Protein AF-A0A497JCU6-F1 (afdb_monomer_lite)

Foldseek 3Di:
DDPVVVVVVVVVVVVVVVVVVVVVVVVVVVVLLVQLQVLQQVVFVVVLVVVVVQVVVQVVCVVPDPDRDEAEAEDDHALDGSNFKKKKWQDAAFDQDDDPPPRDRKRWFRQWIKMAGPVRPHIDIDGHPGTWIWIFMDTSPDPAGATFTQDVPGGYGYGYD

Sequence (161 aa):
MNTITFLMLVLLGISLVSLSFFVFENLKESQAKVSARESLNEITSYVASVVVDAYEQANKNFFTSETQPVVNISINLPRKVGGKRYYVKLEGDNMTVVGNFATTNISSGIEKIFAETADGVVQSYSFLPYNLTGGGEIDSFGTAHYVQIFRFNDTLVVIIT

Secondary structure (DSSP, 8-state):
--HHHHHHHHHHHHHHHHHHHHHHHHHHHHHHHHHHHHHHHHHHHHHHHHHHHHHHHHHHHGGG-SSPPEEEE-----S-BTTB-EEEEEEE-------SS----PEEEEEEEEEEETTSSSEEEEEEEEEEEEEEEEETT-S--EEEEEBTTB--EEEE-

Structure (mmCIF, N/CA/C/O backbone):
data_AF-A0A497JCU6-F1
#
_entry.id   AF-A0A497JCU6-F1
#
loop_
_atom_site.group_PDB
_atom_site.id
_atom_site.type_symbol
_atom_site.label_atom_id
_atom_site.label_alt_id
_atom_site.label_comp_id
_atom_site.label_asym_id
_atom_site.label_entity_id
_atom_site.label_seq_id
_atom_site.pdbx_PDB_ins_code
_atom_site.Cartn_x
_atom_site.Cartn_y
_atom_site.Cartn_z
_atom_site.occupancy
_atom_site.B_iso_or_equiv
_atom_site.auth_seq_id
_atom_site.auth_comp_id
_atom_site.auth_asym_id
_atom_site.auth_atom_id
_atom_site.pdbx_PDB_model_num
ATOM 1 N N . MET A 1 1 ? 33.107 14.099 -51.647 1.00 61.47 1 MET A N 1
ATOM 2 C CA . MET A 1 1 ? 32.990 13.843 -50.194 1.00 61.47 1 MET A CA 1
ATOM 3 C C . MET A 1 1 ? 34.118 12.904 -49.804 1.00 61.47 1 MET A C 1
ATOM 5 O O . MET A 1 1 ? 34.272 11.894 -50.477 1.00 61.47 1 MET A O 1
ATOM 9 N N . ASN A 1 2 ? 34.953 13.259 -48.825 1.00 85.50 2 ASN A N 1
ATOM 10 C CA . ASN A 1 2 ? 36.077 12.403 -48.431 1.00 85.50 2 ASN A CA 1
ATOM 11 C C . ASN A 1 2 ? 35.557 11.202 -47.617 1.00 85.50 2 ASN A C 1
ATOM 13 O O . ASN A 1 2 ? 34.558 11.330 -46.906 1.00 85.50 2 ASN A O 1
ATOM 17 N N . THR A 1 3 ? 36.218 10.050 -47.714 1.00 83.81 3 THR A N 1
ATOM 18 C CA . THR A 1 3 ? 35.833 8.801 -47.029 1.00 83.81 3 THR A CA 1
ATOM 19 C C . THR A 1 3 ? 35.714 8.991 -45.517 1.00 83.81 3 THR A C 1
ATOM 21 O O . THR A 1 3 ? 34.789 8.470 -44.902 1.00 83.81 3 THR A O 1
ATOM 24 N N . ILE A 1 4 ? 36.580 9.823 -44.935 1.00 85.31 4 ILE A N 1
ATOM 25 C CA . ILE A 1 4 ? 36.548 10.205 -43.516 1.00 85.31 4 ILE A CA 1
ATOM 26 C C . ILE A 1 4 ? 35.257 10.962 -43.170 1.00 85.31 4 ILE A C 1
ATOM 28 O O . ILE A 1 4 ? 34.619 10.674 -42.161 1.00 85.31 4 ILE A O 1
ATOM 32 N N . THR A 1 5 ? 34.838 11.907 -44.017 1.00 86.88 5 THR A N 1
ATOM 33 C CA . THR A 1 5 ? 33.608 12.688 -43.814 1.00 86.88 5 THR A CA 1
ATOM 34 C C . THR A 1 5 ? 32.367 11.804 -43.919 1.00 86.88 5 THR A C 1
ATOM 36 O O . THR A 1 5 ? 31.444 11.943 -43.124 1.00 86.88 5 THR A O 1
ATOM 39 N N . PHE A 1 6 ? 32.361 10.861 -44.864 1.00 89.12 6 PHE A N 1
ATOM 40 C CA . PHE A 1 6 ? 31.291 9.872 -44.984 1.00 89.12 6 PHE A CA 1
ATOM 41 C C . PHE A 1 6 ? 31.215 8.962 -43.749 1.00 89.12 6 PHE A C 1
ATOM 43 O O . PHE A 1 6 ? 30.141 8.793 -43.180 1.00 89.12 6 PHE A O 1
ATOM 50 N N . LEU A 1 7 ? 32.355 8.439 -43.285 1.00 90.88 7 LEU A N 1
ATOM 51 C CA . LEU A 1 7 ? 32.427 7.579 -42.101 1.00 90.88 7 LEU A CA 1
ATOM 52 C C . LEU A 1 7 ? 31.952 8.304 -40.829 1.00 90.88 7 LEU A C 1
ATOM 54 O O . LEU A 1 7 ? 31.194 7.737 -40.047 1.00 90.88 7 LEU A O 1
ATOM 58 N N . MET A 1 8 ? 32.348 9.568 -40.652 1.00 90.81 8 MET A N 1
ATOM 59 C CA . MET A 1 8 ? 31.892 10.424 -39.549 1.00 90.81 8 MET A CA 1
ATOM 60 C C . MET A 1 8 ? 30.369 10.597 -39.548 1.00 90.81 8 MET A C 1
ATOM 62 O O . MET A 1 8 ? 29.744 10.490 -38.495 1.00 90.81 8 MET A O 1
ATOM 66 N N . LEU A 1 9 ? 29.758 10.823 -40.716 1.00 90.56 9 LEU A N 1
ATOM 67 C CA . LEU A 1 9 ? 28.303 10.963 -40.835 1.00 90.56 9 LEU A CA 1
ATOM 68 C C . LEU A 1 9 ? 27.568 9.661 -40.496 1.00 90.56 9 LEU A C 1
ATOM 70 O O . LEU A 1 9 ? 26.546 9.696 -39.814 1.00 90.56 9 LEU A O 1
ATOM 74 N N . VAL A 1 10 ? 28.102 8.512 -40.920 1.00 91.62 10 VAL A N 1
ATOM 75 C CA . VAL A 1 10 ? 27.531 7.198 -40.587 1.00 91.62 10 VAL A CA 1
ATOM 76 C C . VAL A 1 10 ? 27.617 6.926 -39.083 1.00 91.62 10 VAL A C 1
ATOM 78 O O . VAL A 1 10 ? 26.619 6.541 -38.476 1.00 91.62 10 VAL A O 1
ATOM 81 N N . LEU A 1 11 ? 28.771 7.177 -38.457 1.00 91.81 11 LEU A N 1
ATOM 82 C CA . LEU A 1 11 ? 28.953 7.012 -37.009 1.00 91.81 11 LEU A CA 1
ATOM 83 C C . LEU A 1 11 ? 28.046 7.944 -36.203 1.00 91.81 11 LEU A C 1
ATOM 85 O O . LEU A 1 11 ? 27.4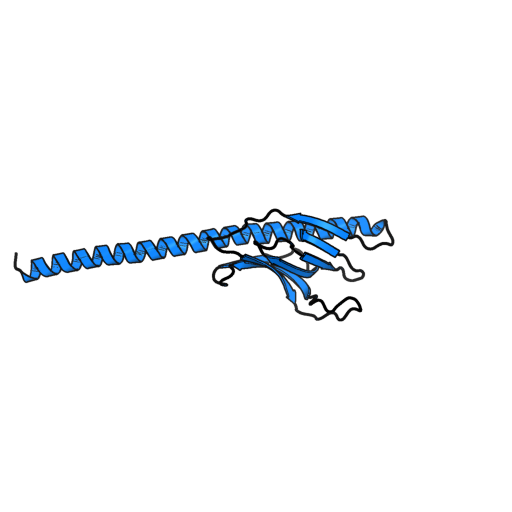50 7.518 -35.214 1.00 91.81 11 LEU A O 1
ATOM 89 N N . LEU A 1 12 ? 27.894 9.194 -36.646 1.00 92.56 12 LEU A N 1
ATOM 90 C CA . LEU A 1 12 ? 26.965 10.140 -36.036 1.00 92.56 12 LEU A CA 1
ATOM 91 C C . LEU A 1 12 ? 25.518 9.637 -36.137 1.00 92.56 12 LEU A C 1
ATOM 93 O O . LEU A 1 12 ? 24.795 9.671 -35.145 1.00 92.56 12 LEU A O 1
ATOM 97 N N . GLY A 1 13 ? 25.115 9.112 -37.299 1.00 88.31 13 GLY A N 1
ATOM 98 C CA . GLY A 1 13 ? 23.793 8.515 -37.495 1.00 88.31 13 GLY A CA 1
ATOM 99 C C . GLY A 1 13 ? 23.530 7.337 -36.552 1.00 88.31 13 GLY A C 1
ATOM 100 O O . GLY A 1 13 ? 22.503 7.309 -35.877 1.00 88.31 13 GLY A O 1
ATOM 101 N N . ILE A 1 14 ? 24.480 6.404 -36.435 1.00 91.31 14 ILE A N 1
ATOM 102 C CA . ILE A 1 14 ? 24.382 5.256 -35.514 1.00 91.31 14 ILE A CA 1
ATOM 103 C C . ILE A 1 14 ? 24.301 5.727 -34.055 1.00 91.31 14 ILE A C 1
ATOM 105 O O . ILE A 1 14 ? 23.500 5.202 -33.278 1.00 91.31 14 ILE A O 1
ATOM 109 N N . SER A 1 15 ? 25.097 6.733 -33.684 1.00 90.81 15 SER A N 1
ATOM 110 C CA . SER A 1 15 ? 25.097 7.311 -32.337 1.00 90.81 15 SER A CA 1
ATOM 111 C C . SER A 1 15 ? 23.747 7.949 -31.989 1.00 90.81 15 SER A C 1
ATOM 113 O O . SER A 1 15 ? 23.181 7.654 -30.938 1.00 90.81 15 SER A O 1
ATOM 115 N N . LEU A 1 16 ? 23.173 8.745 -32.898 1.00 90.12 16 LEU A N 1
ATOM 116 C CA . LEU A 1 16 ? 21.866 9.384 -32.702 1.00 90.12 16 LEU A CA 1
ATOM 117 C C . LEU A 1 16 ? 20.733 8.362 -32.559 1.00 90.12 16 LEU A C 1
ATOM 119 O O . LEU A 1 16 ? 19.879 8.505 -31.681 1.00 90.12 16 LEU A O 1
ATOM 123 N N . VAL A 1 17 ? 20.736 7.309 -33.380 1.00 90.00 17 VAL A N 1
ATOM 124 C CA . VAL A 1 17 ? 19.752 6.221 -33.284 1.00 90.00 17 VAL A CA 1
ATOM 125 C C . VAL A 1 17 ? 19.892 5.482 -31.950 1.00 90.00 17 VAL A C 1
ATOM 127 O O . VAL A 1 17 ? 18.899 5.280 -31.254 1.00 90.00 17 VAL A O 1
ATOM 130 N N . SER A 1 18 ? 21.119 5.144 -31.545 1.00 89.12 18 SER A N 1
ATOM 131 C CA . SER A 1 18 ? 21.383 4.450 -30.275 1.00 89.12 18 SER A CA 1
ATOM 132 C C . SER A 1 18 ? 20.959 5.287 -29.064 1.00 89.12 18 SER A C 1
ATOM 134 O O . SER A 1 18 ? 20.310 4.774 -28.153 1.00 89.12 18 SER A O 1
ATOM 136 N N . LEU A 1 19 ? 21.259 6.591 -29.077 1.00 90.94 19 LEU A N 1
ATOM 137 C CA . LEU A 1 19 ? 20.839 7.525 -28.033 1.00 90.94 19 LEU A CA 1
ATOM 138 C C . LEU A 1 19 ? 19.311 7.627 -27.953 1.00 90.94 19 LEU A C 1
ATOM 140 O O . LEU A 1 19 ? 18.756 7.660 -26.859 1.00 90.94 19 LEU A O 1
ATOM 144 N N . SER A 1 20 ? 18.628 7.626 -29.099 1.00 87.00 20 SER A N 1
ATOM 145 C CA . SER A 1 20 ? 17.163 7.685 -29.158 1.00 87.00 20 SER A CA 1
ATOM 146 C C . SER A 1 20 ? 16.519 6.462 -28.501 1.00 87.00 20 SER A C 1
ATOM 148 O O . SER A 1 20 ? 15.604 6.619 -27.695 1.00 87.00 20 SER A O 1
ATOM 150 N N . PHE A 1 21 ? 17.028 5.254 -28.776 1.00 88.94 21 PHE A N 1
ATOM 151 C CA . PHE A 1 21 ? 16.561 4.034 -28.106 1.00 88.94 21 PHE A CA 1
ATOM 152 C C . PHE A 1 21 ? 16.825 4.068 -26.600 1.00 88.94 21 PHE A C 1
ATOM 154 O O . PHE A 1 21 ? 15.936 3.745 -25.815 1.00 88.94 21 PHE A O 1
ATOM 161 N N . PHE A 1 22 ? 18.014 4.513 -26.189 1.00 89.56 22 PHE A N 1
ATOM 162 C CA . PHE A 1 22 ? 18.356 4.628 -24.773 1.00 89.56 22 PHE A CA 1
ATOM 163 C C . PHE A 1 22 ? 17.434 5.604 -24.028 1.00 89.56 22 PHE A C 1
ATOM 165 O O . PHE A 1 22 ? 16.927 5.289 -22.952 1.00 89.56 22 PHE A O 1
ATOM 172 N N . VAL A 1 23 ? 17.180 6.787 -24.594 1.00 89.81 23 VAL A N 1
ATOM 173 C CA . VAL A 1 23 ? 16.267 7.774 -23.997 1.00 89.81 23 VAL A CA 1
ATOM 174 C C . VAL A 1 23 ? 14.841 7.227 -23.939 1.00 89.81 23 VAL A C 1
ATOM 176 O O . VAL A 1 23 ? 14.172 7.380 -22.919 1.00 89.81 23 VAL A O 1
ATOM 179 N N . PHE A 1 24 ? 14.383 6.556 -24.996 1.00 89.38 24 PHE A N 1
ATOM 180 C CA . PHE A 1 24 ? 13.039 5.986 -25.050 1.00 89.38 24 PHE A CA 1
ATOM 181 C C . PHE A 1 24 ? 12.800 4.926 -23.966 1.00 89.38 24 PHE A C 1
ATOM 183 O O . PHE A 1 24 ? 11.785 4.990 -23.271 1.00 89.38 24 PHE A O 1
ATOM 190 N N . GLU A 1 25 ? 13.737 3.995 -23.769 1.00 87.44 25 GLU A N 1
ATOM 191 C CA . GLU A 1 25 ? 13.618 2.976 -22.715 1.00 87.44 25 GLU A CA 1
ATOM 192 C C . GLU A 1 25 ? 13.571 3.608 -21.315 1.00 87.44 25 GLU A C 1
ATOM 194 O O . GLU A 1 25 ? 12.707 3.262 -20.508 1.00 87.44 25 GLU A O 1
ATOM 199 N N . ASN A 1 26 ? 14.410 4.616 -21.050 1.00 85.19 26 ASN A N 1
ATOM 200 C CA . ASN A 1 26 ? 14.382 5.337 -19.773 1.00 85.19 26 ASN A CA 1
ATOM 201 C C . ASN A 1 26 ? 13.052 6.073 -19.537 1.00 85.19 26 ASN A C 1
ATOM 203 O O . ASN A 1 26 ? 12.525 6.074 -18.422 1.00 85.19 26 ASN A O 1
ATOM 207 N N . LEU A 1 27 ? 12.482 6.694 -20.576 1.00 86.56 27 LEU A N 1
ATOM 208 C CA . LEU A 1 27 ? 11.186 7.371 -20.476 1.00 86.56 27 LEU A CA 1
ATOM 209 C C . LEU A 1 27 ? 10.054 6.384 -20.191 1.00 86.56 27 LEU A C 1
ATOM 211 O O . LEU A 1 27 ? 9.195 6.660 -19.354 1.00 86.56 27 LEU A O 1
ATOM 215 N N . LYS A 1 28 ? 10.071 5.225 -20.851 1.00 86.31 28 LYS A N 1
ATOM 216 C CA . LYS A 1 28 ? 9.093 4.157 -20.637 1.00 86.31 28 LYS A CA 1
ATOM 217 C C . LYS A 1 28 ? 9.157 3.616 -19.210 1.00 86.31 28 LYS A C 1
ATOM 219 O O . LYS A 1 28 ? 8.118 3.466 -18.567 1.00 86.31 28 LYS A O 1
ATOM 224 N N . GLU A 1 29 ? 10.359 3.363 -18.694 1.00 84.31 29 GLU A N 1
ATOM 225 C CA . GLU A 1 29 ? 10.540 2.921 -17.310 1.00 84.31 29 GLU A CA 1
ATOM 226 C C . GLU A 1 29 ? 10.065 3.989 -16.311 1.00 84.31 29 GLU A C 1
ATOM 228 O O . GLU A 1 29 ? 9.370 3.673 -15.344 1.00 84.31 29 GLU A O 1
ATOM 233 N N . SER A 1 30 ? 10.379 5.262 -16.569 1.00 86.38 30 SER A N 1
ATOM 234 C CA . SER A 1 30 ? 9.934 6.389 -15.744 1.00 86.38 30 SER A CA 1
ATOM 235 C C . SER A 1 30 ? 8.406 6.511 -15.710 1.00 86.38 30 SER A C 1
ATOM 237 O O . SER A 1 30 ? 7.819 6.576 -14.631 1.00 86.38 30 SER A O 1
ATOM 239 N N . GLN A 1 31 ? 7.734 6.447 -16.864 1.00 87.06 31 GLN A N 1
ATOM 240 C CA . GLN A 1 31 ? 6.269 6.481 -16.926 1.00 87.06 31 GLN A CA 1
ATOM 241 C C . GLN A 1 31 ? 5.629 5.307 -16.180 1.00 87.06 31 GLN A C 1
ATOM 243 O O . GLN A 1 31 ? 4.664 5.504 -15.442 1.00 87.06 31 GLN A O 1
ATOM 248 N N . ALA A 1 32 ? 6.184 4.098 -16.315 1.00 86.81 32 ALA A N 1
ATOM 249 C CA . ALA A 1 32 ? 5.698 2.933 -15.583 1.00 86.81 32 ALA A CA 1
ATOM 250 C C . ALA A 1 32 ? 5.818 3.121 -14.060 1.00 86.81 32 ALA A C 1
ATOM 252 O O . ALA A 1 32 ? 4.898 2.762 -13.324 1.00 86.81 32 ALA A O 1
ATOM 253 N N . LYS A 1 33 ? 6.914 3.728 -13.583 1.00 89.06 33 LYS A N 1
ATOM 254 C CA . LYS A 1 33 ? 7.099 4.066 -12.161 1.00 89.06 33 LYS A CA 1
ATOM 255 C C . LYS A 1 33 ? 6.107 5.127 -11.686 1.00 89.06 33 LYS A C 1
ATOM 257 O O . LYS A 1 33 ? 5.548 4.969 -10.606 1.00 89.06 33 LYS A O 1
ATOM 262 N N . VAL A 1 34 ? 5.863 6.172 -12.478 1.00 90.56 34 VAL A N 1
ATOM 263 C CA . VAL A 1 34 ? 4.898 7.234 -12.140 1.00 90.56 34 VAL A CA 1
ATOM 264 C C . VAL A 1 34 ? 3.480 6.675 -12.045 1.00 90.56 34 VAL A C 1
ATOM 266 O O . VAL A 1 34 ? 2.822 6.875 -11.030 1.00 90.56 34 VAL A O 1
ATOM 269 N N . SER A 1 35 ? 3.042 5.902 -13.040 1.00 91.38 35 SER A N 1
ATOM 270 C CA . SER A 1 35 ? 1.720 5.267 -13.018 1.00 91.38 35 SER A CA 1
ATOM 271 C C . SER A 1 35 ? 1.576 4.303 -11.836 1.00 91.38 35 SER A C 1
ATOM 273 O O . SER A 1 35 ? 0.566 4.323 -11.140 1.00 91.38 35 SER A O 1
ATOM 275 N N . ALA A 1 36 ? 2.613 3.513 -11.537 1.00 92.44 36 ALA A N 1
ATOM 276 C CA . ALA A 1 36 ? 2.621 2.654 -10.358 1.00 92.44 36 ALA A CA 1
ATOM 277 C C . ALA A 1 36 ? 2.507 3.457 -9.050 1.00 92.44 36 ALA A C 1
ATOM 279 O O . ALA A 1 36 ? 1.777 3.064 -8.142 1.00 92.44 36 ALA A O 1
ATOM 280 N N . ARG A 1 37 ? 3.206 4.593 -8.950 1.00 93.69 37 ARG A N 1
ATOM 281 C CA . ARG A 1 37 ? 3.158 5.485 -7.784 1.00 93.69 37 ARG A CA 1
ATOM 282 C C . ARG A 1 37 ? 1.767 6.078 -7.589 1.00 93.69 37 ARG A C 1
ATOM 284 O O . ARG A 1 37 ? 1.303 6.139 -6.456 1.00 93.69 37 ARG A O 1
ATOM 291 N N . GLU A 1 38 ? 1.120 6.489 -8.674 1.00 93.88 38 GLU A N 1
ATOM 292 C CA . GLU A 1 38 ? -0.242 7.022 -8.670 1.00 93.88 38 GLU A CA 1
ATOM 293 C C . GLU A 1 38 ? -1.254 5.960 -8.234 1.00 93.88 38 GLU A C 1
ATOM 295 O O . GLU A 1 38 ? -2.010 6.197 -7.297 1.00 93.88 38 GLU A O 1
ATOM 300 N N . SER A 1 39 ? -1.177 4.744 -8.783 1.00 93.25 39 SER A N 1
ATOM 301 C CA . SER A 1 39 ? -2.012 3.632 -8.314 1.00 93.25 39 SER A CA 1
ATOM 302 C C . SER A 1 39 ? -1.785 3.325 -6.831 1.00 93.25 39 SER A C 1
ATOM 304 O O . SER A 1 39 ? -2.747 3.101 -6.101 1.00 93.25 39 SER A O 1
ATOM 306 N N . LEU A 1 40 ? -0.535 3.345 -6.345 1.00 93.06 40 LEU A N 1
ATOM 307 C CA . LEU A 1 40 ? -0.280 3.187 -4.911 1.00 93.06 40 LEU A CA 1
ATOM 308 C C . LEU A 1 40 ? -0.836 4.358 -4.081 1.00 93.06 40 LEU A C 1
ATOM 310 O O . LEU A 1 40 ? -1.268 4.111 -2.963 1.00 93.06 40 LEU A O 1
ATOM 314 N N . ASN A 1 41 ? -0.844 5.602 -4.578 1.00 95.31 41 ASN A N 1
ATOM 315 C CA . ASN A 1 41 ? -1.477 6.745 -3.894 1.00 95.31 41 ASN A CA 1
ATOM 316 C C . ASN A 1 41 ? -2.995 6.563 -3.766 1.00 95.31 41 ASN A C 1
ATOM 318 O O . ASN A 1 41 ? -3.571 6.866 -2.719 1.00 95.31 41 ASN A O 1
ATOM 322 N N . GLU A 1 42 ? -3.646 6.076 -4.823 1.00 93.25 42 GLU A N 1
ATOM 323 C CA . GLU A 1 42 ? -5.078 5.769 -4.804 1.00 93.25 42 GLU A CA 1
ATOM 324 C C . GLU A 1 42 ? -5.374 4.653 -3.800 1.00 93.25 42 GLU A C 1
ATOM 326 O O . GLU A 1 42 ? -6.282 4.783 -2.981 1.00 93.25 42 GLU A O 1
ATOM 331 N N . ILE A 1 43 ? -4.558 3.592 -3.798 1.00 91.38 43 ILE A N 1
ATOM 332 C CA . ILE A 1 43 ? -4.692 2.473 -2.860 1.00 91.38 43 ILE A CA 1
ATOM 333 C C . ILE A 1 43 ? -4.502 2.936 -1.414 1.00 91.38 43 ILE A C 1
ATOM 335 O O . ILE A 1 43 ? -5.345 2.629 -0.574 1.00 91.38 43 ILE A O 1
ATOM 339 N N . THR A 1 44 ? -3.430 3.670 -1.099 1.00 91.88 44 THR A N 1
ATOM 340 C CA . THR A 1 44 ? -3.186 4.139 0.276 1.00 91.88 44 THR A CA 1
ATOM 341 C C . THR A 1 44 ? -4.292 5.070 0.750 1.00 91.88 44 THR A C 1
ATOM 343 O O . THR A 1 44 ? -4.723 4.956 1.894 1.00 91.88 44 THR A O 1
ATOM 346 N N . SER A 1 45 ? -4.797 5.947 -0.120 1.00 92.81 45 SER A N 1
ATOM 347 C CA . SER A 1 45 ? -5.911 6.844 0.208 1.00 92.81 45 SER A CA 1
ATOM 348 C C . SER A 1 45 ? -7.222 6.091 0.422 1.00 92.81 45 SER A C 1
ATOM 350 O O . SER A 1 45 ? -7.939 6.373 1.380 1.00 92.81 45 SER A O 1
ATOM 352 N N . TYR A 1 46 ? -7.521 5.103 -0.424 1.00 90.25 46 TYR A N 1
ATOM 353 C CA . TYR A 1 46 ? -8.709 4.270 -0.271 1.00 90.25 46 TYR A CA 1
ATOM 354 C C . TYR A 1 46 ? -8.664 3.466 1.030 1.00 90.25 46 TYR A C 1
ATOM 356 O O . TYR A 1 46 ? -9.611 3.507 1.812 1.00 90.25 46 TYR A O 1
ATOM 364 N N . VAL A 1 47 ? -7.541 2.796 1.309 1.00 87.25 47 VAL A N 1
ATOM 365 C CA . VAL A 1 47 ? -7.360 2.040 2.555 1.00 87.25 47 VAL A CA 1
ATOM 366 C C . VAL A 1 47 ? -7.440 2.966 3.770 1.00 87.25 47 VAL A C 1
ATOM 368 O O . VAL A 1 47 ? -8.104 2.610 4.737 1.00 87.25 47 VAL A O 1
ATOM 371 N N . ALA A 1 48 ? -6.845 4.163 3.718 1.00 88.31 48 ALA A N 1
ATOM 372 C CA . ALA A 1 48 ? -6.947 5.152 4.793 1.00 88.31 48 ALA A CA 1
ATOM 373 C C . ALA A 1 48 ? -8.402 5.552 5.070 1.00 88.31 48 ALA A C 1
ATOM 375 O O . ALA A 1 48 ? -8.831 5.515 6.220 1.00 88.31 48 ALA A O 1
ATOM 376 N N . SER A 1 49 ? -9.176 5.865 4.024 1.00 89.19 49 SER A N 1
ATOM 377 C CA . SER A 1 49 ? -10.602 6.190 4.156 1.00 89.19 49 SER A CA 1
ATOM 378 C C . SER A 1 49 ? -11.373 5.045 4.801 1.00 89.19 49 SER A C 1
ATOM 380 O O . SER A 1 49 ? -12.094 5.256 5.769 1.00 89.19 49 SER A O 1
ATOM 382 N N . VAL A 1 50 ? -11.176 3.819 4.312 1.00 85.94 50 VAL A N 1
ATOM 383 C CA . VAL A 1 50 ? -11.863 2.634 4.833 1.00 85.94 50 VAL A CA 1
ATOM 384 C C . VAL A 1 50 ? -11.517 2.387 6.302 1.00 85.94 50 VAL A C 1
ATOM 386 O O . VAL A 1 50 ? -12.404 2.097 7.098 1.00 85.94 50 VAL A O 1
ATOM 389 N N . VAL A 1 51 ? -10.241 2.512 6.669 1.00 82.25 51 VAL A N 1
ATOM 390 C CA . VAL A 1 51 ? -9.749 2.364 8.046 1.00 82.25 51 VAL A CA 1
ATOM 391 C C . VAL A 1 51 ? -10.383 3.398 8.982 1.00 82.25 51 VAL A C 1
ATOM 393 O O . VAL A 1 51 ? -10.820 3.045 10.078 1.00 82.25 51 VAL A O 1
ATOM 396 N N . VAL A 1 52 ? -10.478 4.656 8.547 1.00 85.19 52 VAL A N 1
ATOM 397 C CA . VAL A 1 52 ? -11.129 5.733 9.310 1.00 85.19 52 VAL A CA 1
ATOM 398 C C . VAL A 1 52 ? -12.625 5.464 9.457 1.00 85.19 52 VAL A C 1
ATOM 400 O O . VAL A 1 52 ? -13.142 5.479 10.573 1.00 85.19 52 VAL A O 1
ATOM 403 N N . ASP A 1 53 ? -13.310 5.126 8.365 1.00 85.31 53 ASP A N 1
ATOM 404 C CA . ASP A 1 53 ? -14.743 4.827 8.376 1.00 85.31 53 ASP A CA 1
ATOM 405 C C . ASP A 1 53 ? -15.065 3.633 9.290 1.00 85.31 53 ASP A C 1
ATOM 407 O O . ASP A 1 53 ? -16.054 3.659 10.028 1.00 85.31 53 ASP A O 1
ATOM 411 N N . ALA A 1 54 ? -14.218 2.597 9.275 1.00 79.56 54 ALA A N 1
ATOM 412 C CA . ALA A 1 54 ? -14.307 1.437 10.164 1.00 79.56 54 ALA A CA 1
ATOM 413 C C . ALA A 1 54 ? -14.291 1.852 11.632 1.00 79.56 54 ALA A C 1
ATOM 415 O O . ALA A 1 54 ? -15.130 1.438 12.437 1.00 79.56 54 ALA A O 1
ATOM 416 N N . TYR A 1 55 ? -13.302 2.678 11.964 1.00 78.06 55 TYR A N 1
ATOM 417 C CA . TYR A 1 55 ? -13.043 3.138 13.310 1.00 78.06 55 TYR A CA 1
ATOM 418 C C . TYR A 1 55 ? -14.177 4.035 13.818 1.00 78.06 55 TYR A C 1
ATOM 420 O O . TYR A 1 55 ? -14.648 3.879 14.947 1.00 78.06 55 TYR A O 1
ATOM 428 N N . GLU A 1 56 ? -14.687 4.936 12.978 1.00 80.31 56 GLU A N 1
ATOM 429 C CA . GLU A 1 56 ? -15.817 5.793 13.333 1.00 80.31 56 GLU A CA 1
ATOM 430 C C . GLU A 1 56 ? -17.115 5.008 13.530 1.00 80.31 56 GLU A C 1
ATOM 432 O O . GLU A 1 56 ? -17.863 5.281 14.474 1.00 80.31 56 GLU A O 1
ATOM 437 N N . GLN A 1 57 ? -17.387 4.015 12.679 1.00 77.50 57 GLN A N 1
ATOM 438 C CA . GLN A 1 57 ? -18.540 3.127 12.843 1.00 77.50 57 GLN A CA 1
ATOM 439 C C . GLN A 1 57 ? -18.454 2.329 14.148 1.00 77.50 57 GLN A C 1
ATOM 441 O O . GLN A 1 57 ? -19.433 2.258 14.895 1.00 77.50 57 GLN A O 1
ATOM 446 N N . ALA A 1 58 ? -17.278 1.789 14.467 1.00 73.62 58 ALA A N 1
ATOM 447 C CA . ALA A 1 58 ? -17.047 1.091 15.726 1.00 73.62 58 ALA A CA 1
ATOM 448 C C . ALA A 1 58 ? -17.289 1.991 16.947 1.00 73.62 58 ALA A C 1
ATOM 450 O O . ALA A 1 58 ? -17.971 1.593 17.894 1.00 73.62 58 ALA A O 1
ATOM 451 N N . ASN A 1 59 ? -16.787 3.228 16.909 1.00 72.69 59 ASN A N 1
ATOM 452 C CA . ASN A 1 59 ? -16.957 4.188 17.999 1.00 72.69 59 ASN A CA 1
ATOM 453 C C . ASN A 1 59 ? -18.414 4.605 18.217 1.00 72.69 59 ASN A C 1
ATOM 455 O O . ASN A 1 59 ? -18.814 4.822 19.360 1.00 72.69 59 ASN A O 1
ATOM 459 N N . LYS A 1 60 ? -19.220 4.695 17.154 1.00 71.88 60 LYS A N 1
ATOM 460 C CA . LYS A 1 60 ? -20.660 4.979 17.272 1.00 71.88 60 LYS A CA 1
ATOM 461 C C . LYS A 1 60 ? -21.409 3.841 17.975 1.00 71.88 60 LYS A C 1
ATOM 463 O O . LYS A 1 60 ? -22.277 4.111 18.800 1.00 71.88 60 LYS A O 1
ATOM 468 N N . ASN A 1 61 ? -21.037 2.587 17.709 1.00 61.41 61 ASN A N 1
ATOM 469 C CA . ASN A 1 61 ? -21.704 1.408 18.274 1.00 61.41 61 ASN A CA 1
ATOM 470 C C . ASN A 1 61 ? -21.303 1.106 19.732 1.00 61.41 61 ASN A C 1
ATOM 472 O O . ASN A 1 61 ? -22.083 0.499 20.467 1.00 61.41 61 ASN A O 1
ATOM 476 N N . PHE A 1 62 ? -20.136 1.579 20.187 1.00 58.12 62 PHE A N 1
ATOM 477 C CA . PHE A 1 62 ? -19.643 1.380 21.559 1.00 58.12 62 PHE A CA 1
ATOM 478 C C . PHE A 1 62 ? -20.578 1.950 22.641 1.00 58.12 62 PHE A C 1
ATOM 480 O O . PHE A 1 62 ? -20.667 1.405 23.735 1.00 58.12 62 PHE A O 1
ATOM 487 N N . PHE A 1 63 ? -21.344 3.004 22.344 1.00 53.06 63 PHE A N 1
ATOM 488 C CA . PHE A 1 63 ? -22.275 3.601 23.313 1.00 53.06 63 PHE A CA 1
ATOM 489 C C . PHE A 1 63 ? -23.506 2.731 23.630 1.00 53.06 63 PHE A C 1
ATOM 491 O O . PHE A 1 63 ? -24.344 3.139 24.431 1.00 53.06 63 PHE A O 1
ATOM 498 N N . THR A 1 64 ? -23.638 1.553 23.009 1.00 55.00 64 THR A N 1
ATOM 499 C CA . THR A 1 64 ? -24.840 0.707 23.109 1.00 55.00 64 THR A CA 1
ATOM 500 C C . THR A 1 64 ? -24.595 -0.710 23.638 1.00 55.00 64 THR A C 1
ATOM 502 O O . THR A 1 64 ? -25.562 -1.438 23.848 1.00 55.00 64 THR A O 1
ATOM 505 N N . SER A 1 65 ? -23.342 -1.123 23.874 1.00 52.81 65 SER A N 1
ATOM 506 C CA . SER A 1 65 ? -22.997 -2.514 24.211 1.00 52.81 65 SER A CA 1
ATOM 507 C C . SER A 1 65 ? -21.750 -2.607 25.099 1.00 52.81 65 SER A C 1
ATOM 509 O O . SER A 1 65 ? -20.743 -1.974 24.806 1.00 52.81 65 SER A O 1
ATOM 511 N N . GLU A 1 66 ? -21.791 -3.466 26.126 1.00 56.81 66 GLU A N 1
ATOM 512 C CA . GLU A 1 66 ? -20.639 -3.831 26.979 1.00 56.81 66 GLU A CA 1
ATOM 513 C C . GLU A 1 66 ? -19.629 -4.760 26.275 1.00 56.81 66 GLU A C 1
ATOM 515 O O . GLU A 1 66 ? -18.544 -5.018 26.791 1.00 56.81 66 GLU A O 1
ATOM 520 N N . THR A 1 67 ? -19.973 -5.283 25.094 1.00 55.97 67 THR A N 1
ATOM 521 C CA . THR A 1 67 ? -19.063 -6.087 24.270 1.00 55.97 67 THR A CA 1
ATOM 522 C C . THR A 1 67 ? -18.303 -5.216 23.276 1.00 55.97 67 THR A C 1
ATOM 524 O O . THR A 1 67 ? -18.888 -4.349 22.621 1.00 55.97 67 THR A O 1
ATOM 527 N N . GLN A 1 68 ? -16.996 -5.465 23.168 1.00 57.66 68 GLN A N 1
ATOM 528 C CA . GLN A 1 68 ? -16.101 -4.799 22.227 1.00 57.66 68 GLN A CA 1
ATOM 529 C C . GLN A 1 68 ? -16.622 -4.952 20.785 1.00 57.66 68 GLN A C 1
ATOM 531 O O . GLN A 1 68 ? -16.850 -6.082 20.340 1.00 57.66 68 GLN A O 1
ATOM 536 N N . PRO A 1 69 ? -16.827 -3.851 20.038 1.00 59.09 69 PRO A N 1
ATOM 537 C CA . PRO A 1 69 ? -17.268 -3.943 18.656 1.00 59.09 69 PRO A CA 1
ATOM 538 C C . PRO A 1 69 ? -16.160 -4.575 17.805 1.00 59.09 69 PRO A C 1
ATOM 540 O O . PRO A 1 69 ? -15.005 -4.172 17.886 1.00 59.09 69 PRO A O 1
ATOM 543 N N . VAL A 1 70 ? -16.514 -5.556 16.975 1.00 60.19 70 VAL A N 1
ATOM 544 C CA . VAL A 1 70 ? -15.641 -6.105 15.926 1.00 60.19 70 VAL A CA 1
ATOM 545 C C . VAL A 1 70 ? -16.210 -5.656 14.587 1.00 60.19 70 VAL A C 1
ATOM 547 O O . VAL A 1 70 ? -17.388 -5.888 14.313 1.00 60.19 70 VAL A O 1
ATOM 550 N N . VAL A 1 71 ? -15.396 -4.996 13.763 1.00 63.53 71 VAL A N 1
ATOM 551 C CA . VAL A 1 71 ? -15.823 -4.482 12.454 1.00 63.53 71 VAL A CA 1
ATOM 552 C C . VAL A 1 71 ? -15.083 -5.234 11.357 1.00 63.53 71 VAL A C 1
ATOM 554 O O . VAL A 1 71 ? -13.884 -5.065 11.162 1.00 63.53 71 VAL A O 1
ATOM 557 N N . ASN A 1 72 ? -15.808 -6.064 10.615 1.00 62.41 72 ASN A N 1
ATOM 558 C CA . ASN A 1 72 ? -15.254 -6.769 9.463 1.00 62.41 72 ASN A CA 1
ATOM 559 C C . ASN A 1 72 ? -15.510 -5.947 8.203 1.00 62.41 72 ASN A C 1
ATOM 561 O O . ASN A 1 72 ? -16.649 -5.571 7.926 1.00 62.41 72 ASN A O 1
ATOM 565 N N . ILE A 1 73 ? -14.460 -5.685 7.436 1.00 66.19 73 ILE A N 1
ATOM 566 C CA . ILE A 1 73 ? -14.525 -4.944 6.183 1.00 66.19 73 ILE A CA 1
ATOM 567 C C . ILE A 1 73 ? -13.898 -5.790 5.097 1.00 66.19 73 ILE A C 1
ATOM 569 O O . ILE A 1 73 ? -12.877 -6.423 5.312 1.00 66.19 73 ILE A O 1
ATOM 573 N N . SER A 1 74 ? -14.485 -5.780 3.910 1.00 67.81 74 SER A N 1
ATOM 574 C CA . SER A 1 74 ? -13.823 -6.329 2.737 1.00 67.81 74 SER A CA 1
ATOM 575 C C . SER A 1 74 ? -13.433 -5.194 1.813 1.00 67.81 74 SER A C 1
ATOM 577 O O . SER A 1 74 ? -14.255 -4.328 1.506 1.00 67.81 74 SER A O 1
ATOM 579 N N . ILE A 1 75 ? -12.170 -5.184 1.396 1.00 72.88 75 ILE A N 1
ATOM 580 C CA . ILE A 1 75 ? -11.665 -4.235 0.407 1.00 72.88 75 ILE A CA 1
ATOM 581 C C . ILE A 1 75 ? -11.238 -5.005 -0.827 1.00 72.88 75 ILE A C 1
ATOM 583 O O . ILE A 1 75 ? -10.534 -6.010 -0.746 1.00 72.88 75 ILE A O 1
ATOM 587 N N . ASN A 1 76 ? -11.646 -4.515 -1.991 1.00 76.94 76 ASN A N 1
ATOM 588 C CA . ASN A 1 76 ? -11.176 -5.075 -3.242 1.00 76.94 76 ASN A CA 1
ATOM 589 C C . ASN A 1 76 ? -9.994 -4.249 -3.734 1.00 76.94 76 ASN A C 1
ATOM 591 O O . ASN A 1 76 ? -10.140 -3.076 -4.075 1.00 76.94 76 ASN A O 1
ATOM 595 N N . LEU A 1 77 ? -8.823 -4.869 -3.750 1.00 84.12 77 LEU A N 1
ATOM 596 C CA . LEU A 1 77 ? -7.585 -4.243 -4.175 1.00 84.12 77 LEU A CA 1
ATOM 597 C C . LEU A 1 77 ? -7.079 -4.898 -5.467 1.00 84.12 77 LEU A C 1
ATOM 599 O O . LEU A 1 77 ? -7.260 -6.105 -5.665 1.00 84.12 77 LEU A O 1
ATOM 603 N N . PRO A 1 78 ? -6.430 -4.140 -6.368 1.00 86.12 78 PRO A N 1
ATOM 604 C CA . PRO A 1 78 ? -5.790 -4.743 -7.526 1.00 86.12 78 PRO A CA 1
ATOM 605 C C . PRO A 1 78 ? -4.712 -5.728 -7.067 1.00 86.12 78 PRO A C 1
ATOM 607 O O . PRO A 1 78 ? -3.987 -5.491 -6.112 1.00 86.12 78 PRO A O 1
ATOM 610 N N . ARG A 1 79 ? -4.536 -6.839 -7.784 1.00 87.06 79 ARG A N 1
ATOM 611 C CA . ARG A 1 79 ? -3.489 -7.807 -7.413 1.00 87.06 79 ARG A CA 1
ATOM 612 C C . ARG A 1 79 ? -2.083 -7.257 -7.628 1.00 87.06 79 ARG A C 1
ATOM 614 O O . ARG A 1 79 ? -1.155 -7.657 -6.933 1.00 87.06 79 ARG A O 1
ATOM 621 N N . LYS A 1 80 ? -1.898 -6.378 -8.617 1.00 89.50 80 LYS A N 1
ATOM 622 C CA . LYS A 1 80 ? -0.588 -5.865 -9.031 1.00 89.50 80 LYS A CA 1
ATOM 623 C C . LYS A 1 80 ? -0.618 -4.367 -9.287 1.00 89.50 80 LYS A C 1
ATOM 625 O O . LYS A 1 80 ? -1.590 -3.860 -9.835 1.00 89.50 80 LYS A O 1
ATOM 630 N N . VAL A 1 81 ? 0.509 -3.718 -9.023 1.00 88.31 81 VAL A N 1
ATOM 631 C CA . VAL A 1 81 ? 0.796 -2.328 -9.386 1.00 88.31 81 VAL A CA 1
ATOM 632 C C . VAL A 1 81 ? 2.141 -2.283 -10.104 1.00 88.31 81 VAL A C 1
ATOM 634 O O . VAL A 1 81 ? 3.099 -2.931 -9.683 1.00 88.31 81 VAL A O 1
ATOM 637 N N . GLY A 1 82 ? 2.202 -1.621 -11.264 1.00 85.81 82 GLY A N 1
ATOM 638 C CA . GLY A 1 82 ? 3.401 -1.643 -12.116 1.00 85.81 82 GLY A CA 1
ATOM 639 C C . GLY A 1 82 ? 3.840 -3.059 -12.528 1.00 85.81 82 GLY A C 1
ATOM 640 O O . GLY A 1 82 ? 5.028 -3.320 -12.696 1.00 85.81 82 GLY A O 1
ATOM 641 N N . GLY A 1 83 ? 2.896 -4.007 -12.613 1.00 87.25 83 GLY A N 1
ATOM 642 C CA . GLY A 1 83 ? 3.169 -5.421 -12.904 1.00 87.25 83 GLY A CA 1
ATOM 643 C C . GLY A 1 83 ? 3.700 -6.245 -11.720 1.00 87.25 83 GLY A C 1
ATOM 644 O O . GLY A 1 83 ? 3.929 -7.449 -11.877 1.00 87.25 83 GLY A O 1
ATOM 645 N N . LYS A 1 84 ? 3.844 -5.638 -10.538 1.00 90.06 84 LYS A N 1
ATOM 646 C CA . LYS A 1 84 ? 4.426 -6.251 -9.338 1.00 90.06 84 LYS A CA 1
ATOM 647 C C . LYS A 1 84 ? 3.382 -6.427 -8.240 1.00 90.06 84 LYS A C 1
ATOM 649 O O . LYS A 1 84 ? 2.413 -5.678 -8.163 1.00 90.06 84 LYS A O 1
ATOM 654 N N . ARG A 1 85 ? 3.591 -7.437 -7.396 1.00 91.56 85 ARG A N 1
ATOM 655 C CA . ARG A 1 85 ? 2.928 -7.557 -6.090 1.00 91.56 85 ARG A CA 1
ATOM 656 C C . ARG A 1 85 ? 3.302 -6.350 -5.227 1.00 91.56 85 ARG A C 1
ATOM 658 O O . ARG A 1 85 ? 4.380 -5.785 -5.421 1.00 91.56 85 ARG A O 1
ATOM 665 N N . TYR A 1 86 ? 2.439 -5.971 -4.300 1.00 90.25 86 TYR A N 1
ATOM 666 C CA . TYR A 1 86 ? 2.696 -4.881 -3.369 1.00 90.25 86 TYR A CA 1
ATOM 667 C C . TYR A 1 86 ? 2.130 -5.205 -1.986 1.00 90.25 86 TYR A C 1
ATOM 669 O O . TYR A 1 86 ? 1.331 -6.129 -1.826 1.00 90.25 86 TYR A O 1
ATOM 677 N N . TYR A 1 87 ? 2.568 -4.429 -1.006 1.00 89.19 87 TYR A N 1
ATOM 678 C CA . TYR A 1 87 ? 2.187 -4.532 0.393 1.00 89.19 87 TYR A CA 1
ATOM 679 C C . TYR A 1 87 ? 1.582 -3.211 0.838 1.00 89.19 87 TYR A C 1
ATOM 681 O O . TYR A 1 87 ? 2.055 -2.160 0.413 1.00 89.19 87 TYR A O 1
ATOM 689 N N . VAL A 1 88 ? 0.561 -3.253 1.688 1.00 87.50 88 VAL A N 1
ATOM 690 C CA . VAL A 1 88 ? 0.032 -2.075 2.383 1.00 87.50 88 VAL A CA 1
ATOM 691 C C . VAL A 1 88 ? 0.183 -2.307 3.876 1.00 87.50 88 VAL A C 1
ATOM 693 O O . VAL A 1 88 ? -0.294 -3.309 4.390 1.00 87.50 88 VAL A O 1
ATOM 696 N N . LYS A 1 89 ? 0.849 -1.394 4.569 1.00 85.56 89 LYS A N 1
ATOM 697 C CA . LYS A 1 89 ? 1.165 -1.462 5.992 1.00 85.56 89 LYS A CA 1
ATOM 698 C C . LYS A 1 89 ? 0.535 -0.281 6.711 1.00 85.56 89 LYS A C 1
ATOM 700 O O . LYS A 1 89 ? 0.517 0.838 6.197 1.00 85.56 89 LYS A O 1
ATOM 705 N N . LEU A 1 90 ? 0.037 -0.525 7.913 1.00 81.00 90 LEU A N 1
ATOM 706 C CA . LEU A 1 90 ? -0.380 0.536 8.819 1.00 81.00 90 LEU A CA 1
ATOM 707 C C . LEU A 1 90 ? 0.849 0.933 9.637 1.00 81.00 90 LEU A C 1
ATOM 709 O O . LEU A 1 90 ? 1.286 0.168 10.491 1.00 81.00 90 LEU A O 1
ATOM 713 N N . GLU A 1 91 ? 1.440 2.089 9.329 1.00 73.25 91 GLU A N 1
ATOM 714 C CA . GLU A 1 91 ? 2.679 2.554 9.958 1.00 73.25 91 GLU A CA 1
ATOM 715 C C . GLU A 1 91 ? 2.419 3.662 10.983 1.00 73.25 91 GLU A C 1
ATOM 717 O O . GLU A 1 91 ? 1.624 4.580 10.764 1.00 73.25 91 GLU A O 1
ATOM 722 N N . GLY A 1 92 ? 3.153 3.586 12.090 1.00 64.50 92 GLY A N 1
ATOM 723 C CA . GLY A 1 92 ? 3.091 4.502 13.220 1.00 64.50 92 GLY A CA 1
ATOM 724 C C . GLY A 1 92 ? 4.322 4.392 14.109 1.00 64.50 92 GLY A C 1
ATOM 725 O O . GLY A 1 92 ? 5.185 3.546 13.856 1.00 64.50 92 GLY A O 1
ATOM 726 N N . ASP A 1 93 ? 4.392 5.205 15.160 1.00 56.97 93 ASP A N 1
ATOM 727 C CA . ASP A 1 93 ? 5.465 5.082 16.145 1.00 56.97 93 ASP A CA 1
ATOM 728 C C . ASP A 1 93 ? 5.408 3.700 16.828 1.00 56.97 93 ASP A C 1
ATOM 730 O O . ASP A 1 93 ? 4.387 3.231 17.343 1.00 56.97 93 ASP A O 1
ATOM 734 N N . ASN A 1 94 ? 6.529 2.981 16.773 1.00 48.09 94 ASN A N 1
ATOM 735 C CA . ASN A 1 94 ? 6.627 1.630 17.314 1.00 48.09 94 ASN A CA 1
ATOM 736 C C . ASN A 1 94 ? 6.624 1.683 18.843 1.00 48.09 94 ASN A C 1
ATOM 738 O O . ASN A 1 94 ? 7.651 1.958 19.461 1.00 48.09 94 ASN A O 1
ATOM 742 N N . MET A 1 95 ? 5.496 1.342 19.460 1.00 41.81 95 MET A N 1
ATOM 743 C CA . MET A 1 95 ? 5.433 1.075 20.892 1.00 41.81 95 MET A CA 1
ATOM 744 C C . MET A 1 95 ? 4.887 -0.331 21.108 1.00 41.81 95 MET A C 1
ATOM 746 O O . MET A 1 95 ? 3.702 -0.586 20.928 1.00 41.81 95 MET A O 1
ATOM 750 N N . THR A 1 96 ? 5.765 -1.252 21.494 1.00 40.38 96 THR A N 1
ATOM 751 C CA . THR A 1 96 ? 5.421 -2.646 21.785 1.00 40.38 96 THR A CA 1
ATOM 752 C C . THR A 1 96 ? 4.452 -2.716 22.967 1.00 40.38 96 THR A C 1
ATOM 754 O O . THR A 1 96 ? 4.859 -2.574 24.120 1.00 40.38 96 THR A O 1
ATOM 757 N N . VAL A 1 97 ? 3.167 -2.959 22.705 1.00 41.31 97 VAL A N 1
ATOM 758 C CA . VAL A 1 97 ? 2.184 -3.226 23.765 1.00 41.31 97 VAL A CA 1
ATOM 759 C C . VAL A 1 97 ? 2.195 -4.723 24.083 1.00 41.31 97 VAL A C 1
ATOM 761 O O . VAL A 1 97 ? 1.707 -5.539 23.305 1.00 41.31 97 VAL A O 1
ATOM 764 N N . VAL A 1 98 ? 2.757 -5.099 25.235 1.00 38.72 98 VAL A N 1
ATOM 765 C CA . VAL A 1 98 ? 2.704 -6.478 25.751 1.00 38.72 98 VAL A CA 1
ATOM 766 C C . VAL A 1 98 ? 1.360 -6.681 26.457 1.00 38.72 98 VAL A C 1
ATOM 768 O O . VAL A 1 98 ? 1.210 -6.362 27.633 1.00 38.72 98 VAL A O 1
ATOM 771 N N . GLY A 1 99 ? 0.361 -7.170 25.720 1.00 36.34 99 GLY A N 1
ATOM 772 C CA . GLY A 1 99 ? -0.931 -7.607 26.258 1.00 36.34 99 GLY A CA 1
ATOM 773 C C . GLY A 1 99 ? -1.024 -9.133 26.343 1.00 36.34 99 GLY A C 1
ATOM 774 O O . GLY A 1 99 ? -0.361 -9.842 25.595 1.00 36.34 99 GLY A O 1
ATOM 775 N N . ASN A 1 100 ? -1.874 -9.656 27.233 1.00 35.50 100 ASN A N 1
ATOM 776 C CA . ASN A 1 100 ? -2.043 -11.095 27.515 1.00 35.50 100 ASN A CA 1
ATOM 777 C C . ASN A 1 100 ? -2.709 -11.909 26.374 1.00 35.50 100 ASN A C 1
ATOM 779 O O . ASN A 1 100 ? -3.118 -13.051 26.571 1.00 35.50 100 ASN A O 1
ATOM 783 N N . PHE A 1 101 ? -2.832 -11.317 25.187 1.00 40.09 101 PHE A N 1
ATOM 784 C CA . PHE A 1 101 ? -3.241 -11.963 23.947 1.00 40.09 101 PHE A CA 1
ATOM 785 C C . PHE A 1 101 ? -2.007 -11.976 23.049 1.00 40.09 101 PHE A C 1
ATOM 787 O O . PHE A 1 101 ? -1.445 -10.915 22.813 1.00 40.09 101 PHE A O 1
ATOM 794 N N . ALA A 1 102 ? -1.562 -13.177 22.661 1.00 37.06 102 ALA A N 1
ATOM 795 C CA . ALA A 1 102 ? -0.458 -13.504 21.748 1.00 37.06 102 ALA A CA 1
ATOM 796 C C . ALA A 1 102 ? 0.352 -12.310 21.210 1.00 37.06 102 ALA A C 1
ATOM 798 O O . ALA A 1 102 ? -0.188 -11.487 20.487 1.00 37.06 102 ALA A O 1
ATOM 799 N N . TH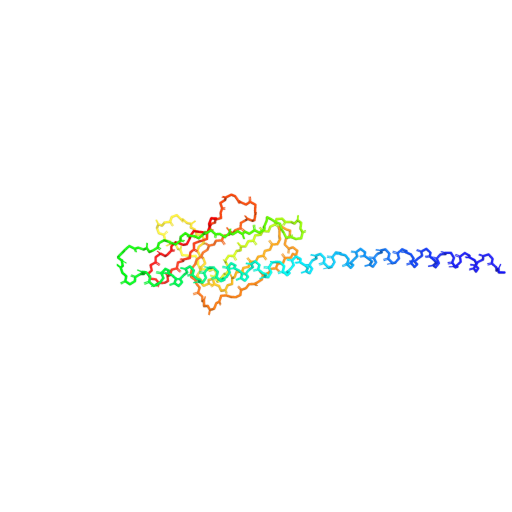R A 1 103 ? 1.656 -12.274 21.501 1.00 38.62 103 THR A N 1
ATOM 800 C CA . THR A 1 103 ? 2.638 -11.272 21.046 1.00 38.62 103 THR A CA 1
ATOM 801 C C . THR A 1 103 ? 2.433 -10.826 19.590 1.00 38.62 103 THR A C 1
ATOM 803 O O . THR A 1 103 ? 3.023 -11.384 18.665 1.00 38.62 103 THR A O 1
ATOM 806 N N . THR A 1 104 ? 1.598 -9.814 19.379 1.00 47.12 104 THR A N 1
ATOM 807 C CA . THR A 1 104 ? 1.436 -9.111 18.109 1.00 47.12 104 THR A CA 1
ATOM 808 C C . THR A 1 104 ? 2.188 -7.797 18.208 1.00 47.12 104 THR A C 1
ATOM 810 O O . THR A 1 104 ? 2.074 -7.093 19.210 1.00 47.12 104 THR A O 1
ATOM 813 N N . ASN A 1 105 ? 2.963 -7.458 17.177 1.00 47.50 105 ASN A N 1
ATOM 814 C CA . ASN A 1 105 ? 3.540 -6.124 17.044 1.00 47.50 105 ASN A CA 1
ATOM 815 C C . ASN A 1 105 ? 2.383 -5.136 16.838 1.00 47.50 105 ASN A C 1
ATOM 817 O O . ASN A 1 105 ? 1.867 -4.995 15.733 1.00 47.50 105 ASN A O 1
ATOM 821 N N . ILE A 1 106 ? 1.926 -4.526 17.927 1.00 51.97 106 ILE A N 1
ATOM 822 C CA . ILE A 1 106 ? 0.948 -3.442 17.914 1.00 51.97 106 ILE A CA 1
ATOM 823 C C . ILE A 1 106 ? 1.755 -2.149 17.837 1.00 51.97 106 ILE A C 1
ATOM 825 O O . ILE A 1 106 ? 2.599 -1.920 18.698 1.00 51.97 106 ILE A O 1
ATOM 829 N N . SER A 1 107 ? 1.518 -1.318 16.826 1.00 53.84 107 SER A N 1
ATOM 830 C CA . SER A 1 107 ? 2.040 0.047 16.782 1.00 53.84 107 SER A CA 1
ATOM 831 C C . SER A 1 107 ? 1.072 0.959 17.539 1.00 53.84 107 SER A C 1
ATOM 833 O O . SER A 1 107 ? -0.149 0.892 17.358 1.00 53.84 107 SER A O 1
ATOM 835 N N . SER A 1 108 ? 1.594 1.819 18.413 1.00 54.66 108 SER A N 1
ATOM 836 C CA . SER A 1 108 ? 0.788 2.878 19.017 1.00 54.66 108 SER A CA 1
ATOM 837 C C . SER A 1 108 ? 0.932 4.136 18.180 1.00 54.66 108 SER A C 1
ATOM 839 O O . SER A 1 108 ? 2.037 4.638 18.024 1.00 54.66 108 SER A O 1
ATOM 841 N N . GLY A 1 109 ? -0.169 4.670 17.667 1.00 62.38 109 GLY A N 1
ATOM 842 C CA . GLY A 1 109 ? -0.103 5.852 16.816 1.00 62.38 109 GLY A CA 1
ATOM 843 C C . GLY A 1 109 ? 0.274 5.516 15.380 1.00 62.38 109 GLY A C 1
ATOM 844 O O . GLY A 1 109 ? 1.229 6.067 14.852 1.00 62.38 109 GLY A O 1
ATOM 845 N N . ILE A 1 110 ? -0.494 4.627 14.742 1.00 75.38 110 ILE A N 1
ATOM 846 C CA . ILE A 1 110 ? -0.615 4.592 13.286 1.00 75.38 110 ILE A CA 1
ATOM 847 C C . ILE A 1 110 ? -1.003 5.997 12.833 1.00 75.38 110 ILE A C 1
ATOM 849 O O . ILE A 1 110 ? -2.081 6.495 13.161 1.00 75.38 110 ILE A O 1
ATOM 853 N N . GLU A 1 111 ? -0.110 6.610 12.075 1.00 81.62 111 GLU A N 1
ATOM 854 C CA . GLU A 1 111 ? -0.253 7.962 11.536 1.00 81.62 111 GLU A CA 1
ATOM 855 C C . GLU A 1 111 ? -0.521 7.936 10.039 1.00 81.62 111 GLU A C 1
ATOM 857 O O . GLU A 1 111 ? -1.022 8.903 9.463 1.00 81.62 111 GLU A O 1
ATOM 862 N N . LYS A 1 112 ? -0.175 6.826 9.383 1.00 87.00 112 LYS A N 1
ATOM 863 C CA . LYS A 1 112 ? -0.241 6.716 7.935 1.00 87.00 112 LYS A CA 1
ATOM 864 C C . LYS A 1 112 ? -0.481 5.286 7.474 1.00 87.00 112 LYS A C 1
ATOM 866 O O . LYS A 1 112 ? -0.065 4.309 8.093 1.00 87.00 112 LYS A O 1
ATOM 871 N N . ILE A 1 113 ? -1.101 5.191 6.310 1.00 88.06 113 ILE A N 1
ATOM 872 C CA . ILE A 1 113 ? -1.119 3.993 5.488 1.00 88.06 113 ILE A CA 1
ATOM 873 C C . ILE A 1 113 ? 0.052 4.085 4.522 1.00 88.06 113 ILE A C 1
ATOM 875 O O . ILE A 1 113 ? 0.132 4.998 3.700 1.00 88.06 113 ILE A O 1
ATOM 879 N N . PHE A 1 114 ? 0.969 3.140 4.631 1.00 90.25 114 PHE A N 1
ATOM 880 C CA . PHE A 1 114 ? 2.105 3.009 3.743 1.00 90.25 114 PHE A CA 1
ATOM 881 C C . PHE A 1 114 ? 1.845 1.881 2.747 1.00 90.25 114 PHE A C 1
ATOM 883 O O . PHE A 1 114 ? 1.254 0.870 3.104 1.00 90.25 114 PHE A O 1
ATOM 890 N N . ALA A 1 115 ? 2.280 2.018 1.503 1.00 90.12 115 ALA A N 1
ATOM 891 C CA . ALA A 1 115 ? 2.272 0.923 0.546 1.00 90.12 115 ALA A CA 1
ATOM 892 C C . ALA A 1 115 ? 3.581 0.861 -0.224 1.00 90.12 115 ALA A C 1
ATOM 894 O O . ALA A 1 115 ? 4.176 1.890 -0.513 1.00 90.12 115 ALA A O 1
ATOM 895 N N . GLU A 1 116 ? 4.016 -0.327 -0.613 1.00 92.88 116 GLU A N 1
ATOM 896 C CA . GLU A 1 116 ? 5.226 -0.496 -1.412 1.00 92.88 116 GLU A CA 1
ATOM 897 C C . GLU A 1 116 ? 5.121 -1.676 -2.364 1.00 92.88 116 GLU A C 1
ATOM 899 O O . GLU A 1 116 ? 4.536 -2.708 -2.038 1.00 92.88 116 GLU A O 1
ATOM 904 N N . THR A 1 117 ? 5.711 -1.550 -3.551 1.00 91.62 117 THR A N 1
ATOM 905 C CA . THR A 1 117 ? 5.918 -2.698 -4.431 1.00 91.62 117 THR A CA 1
ATOM 906 C C . THR A 1 117 ? 6.870 -3.693 -3.779 1.00 91.62 117 THR A C 1
ATOM 908 O O . THR A 1 117 ? 7.718 -3.330 -2.970 1.00 91.62 117 THR A O 1
ATOM 911 N N . ALA A 1 118 ? 6.763 -4.969 -4.146 1.00 89.06 118 ALA A N 1
ATOM 912 C CA . ALA A 1 118 ? 7.517 -6.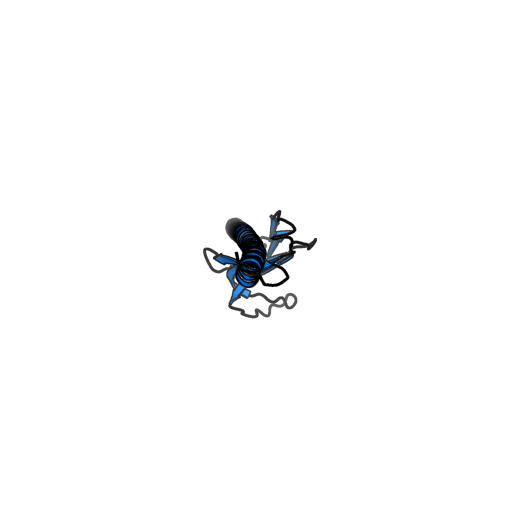037 -3.493 1.00 89.06 118 ALA A CA 1
ATOM 913 C C . ALA A 1 118 ? 9.046 -5.944 -3.642 1.00 89.06 118 ALA A C 1
ATOM 915 O O . ALA A 1 118 ? 9.775 -6.638 -2.943 1.00 89.06 118 ALA A O 1
ATOM 916 N N . ASP A 1 119 ? 9.529 -5.107 -4.554 1.00 89.31 119 ASP A N 1
ATOM 917 C CA . ASP A 1 119 ? 10.940 -4.778 -4.739 1.00 89.31 119 ASP A CA 1
ATOM 918 C C . ASP A 1 119 ? 11.366 -3.469 -4.046 1.00 89.31 119 ASP A C 1
ATOM 920 O O . ASP A 1 119 ? 12.517 -3.064 -4.181 1.00 89.31 119 ASP A O 1
ATOM 924 N N . GLY A 1 120 ? 10.451 -2.782 -3.356 1.00 88.88 120 GLY A N 1
ATOM 925 C CA . GLY A 1 120 ? 10.694 -1.525 -2.642 1.00 88.88 120 GLY A CA 1
ATOM 926 C C . GLY A 1 120 ? 10.933 -0.302 -3.534 1.00 88.88 120 GLY A C 1
ATOM 927 O O . GLY A 1 120 ? 11.217 0.779 -3.027 1.00 88.88 120 GLY A O 1
ATOM 928 N N . VAL A 1 121 ? 10.834 -0.436 -4.861 1.00 89.56 121 VAL A N 1
ATOM 929 C CA . VAL A 1 121 ? 11.192 0.641 -5.804 1.00 89.56 121 VAL A CA 1
ATOM 930 C C . VAL A 1 121 ? 10.131 1.738 -5.857 1.00 89.56 121 VAL A C 1
ATOM 932 O O . VAL A 1 121 ? 10.459 2.909 -6.050 1.00 89.56 121 VAL A O 1
ATOM 935 N N . VAL A 1 122 ? 8.858 1.371 -5.716 1.00 92.56 122 VAL A N 1
ATOM 936 C CA . VAL A 1 122 ? 7.742 2.316 -5.703 1.00 92.56 122 VAL A CA 1
ATOM 937 C C . VAL A 1 122 ? 7.051 2.194 -4.358 1.00 92.56 122 VAL A C 1
ATOM 939 O O . VAL A 1 122 ? 6.601 1.119 -3.978 1.00 92.56 122 VAL A O 1
ATOM 942 N N . GLN A 1 123 ? 6.965 3.304 -3.643 1.00 93.38 123 GLN A N 1
ATOM 943 C CA . GLN A 1 123 ? 6.399 3.372 -2.298 1.00 93.38 123 GLN A CA 1
ATOM 944 C C . GLN A 1 123 ? 5.344 4.456 -2.252 1.00 93.38 123 GLN A C 1
ATOM 946 O O . GLN A 1 123 ? 5.426 5.355 -3.067 1.00 93.38 123 GLN A O 1
ATOM 951 N N . SER A 1 124 ? 4.389 4.414 -1.331 1.00 94.00 124 SER A N 1
ATOM 952 C CA . SER A 1 124 ? 3.342 5.410 -1.177 1.00 94.00 124 SER A CA 1
ATOM 953 C C . SER A 1 124 ? 2.833 5.572 0.239 1.00 94.00 124 SER A C 1
ATOM 955 O O . SER A 1 124 ? 2.955 4.690 1.072 1.00 94.00 124 SER A O 1
ATOM 957 N N . TYR A 1 125 ? 2.333 6.779 0.462 1.00 92.44 125 TYR A N 1
ATOM 958 C CA . TYR A 1 125 ? 1.755 7.376 1.645 1.00 92.44 125 TYR A CA 1
ATOM 959 C C . TYR A 1 125 ? 0.267 7.693 1.636 1.00 92.44 125 TYR A C 1
ATOM 961 O O . TYR A 1 125 ? -0.189 8.222 0.628 1.00 92.44 125 TYR A O 1
ATOM 969 N N . SER A 1 126 ? -0.465 7.547 2.730 1.00 92.50 126 SER A N 1
ATOM 970 C CA . SER A 1 126 ? -1.577 8.455 3.024 1.00 92.50 126 SER A CA 1
ATOM 971 C C . SER A 1 126 ? -1.663 8.691 4.524 1.00 92.50 126 SER A C 1
ATOM 973 O O . SER A 1 126 ? -1.601 7.731 5.287 1.00 92.50 126 SER A O 1
ATOM 975 N N . PHE A 1 127 ? -1.747 9.951 4.951 1.00 88.69 127 PHE A N 1
ATOM 976 C CA . PHE A 1 127 ? -1.876 10.279 6.370 1.00 88.69 127 PHE A CA 1
ATOM 977 C C . PHE A 1 127 ? -3.303 10.038 6.844 1.00 88.69 127 PHE A C 1
ATOM 979 O O . PHE A 1 127 ? -4.269 10.355 6.148 1.00 88.69 127 PHE A O 1
ATOM 986 N N . LEU A 1 128 ? -3.422 9.507 8.053 1.00 85.06 128 LEU A N 1
ATOM 987 C CA . LEU A 1 128 ? -4.692 9.430 8.748 1.00 85.06 128 LEU A CA 1
ATOM 988 C C . LEU A 1 128 ? -5.040 10.810 9.335 1.00 85.06 128 LEU A C 1
ATOM 990 O O . LEU A 1 128 ? -4.144 11.566 9.712 1.00 85.06 128 LEU A O 1
ATOM 994 N N . PRO A 1 129 ? -6.334 11.157 9.441 1.00 84.81 129 PRO A N 1
ATOM 995 C CA . PRO A 1 129 ? -6.771 12.428 10.020 1.00 84.81 129 PRO A CA 1
ATOM 996 C C . PRO A 1 129 ? -6.466 12.546 11.524 1.00 84.81 129 PRO A C 1
ATOM 998 O O . PRO A 1 129 ? -6.464 13.650 12.066 1.00 84.81 129 PRO A O 1
ATOM 1001 N N . TYR A 1 130 ? -6.235 11.422 12.201 1.00 81.00 130 TYR A N 1
ATOM 1002 C CA . TYR A 1 130 ? -5.837 11.330 13.602 1.00 81.00 130 TYR A CA 1
ATOM 1003 C C . TYR A 1 130 ? -5.158 9.982 13.865 1.00 81.00 130 TYR A C 1
ATOM 1005 O O . TYR A 1 130 ? -5.374 9.012 13.136 1.00 81.00 130 TYR A O 1
ATOM 1013 N N . ASN A 1 131 ? -4.357 9.924 14.927 1.00 77.12 131 ASN A N 1
ATOM 1014 C CA . ASN A 1 131 ? -3.582 8.739 15.276 1.00 77.12 131 ASN A CA 1
ATOM 1015 C C . ASN A 1 131 ? -4.498 7.608 15.762 1.00 77.12 131 ASN A C 1
ATOM 1017 O O . ASN A 1 131 ? -5.336 7.804 16.646 1.00 77.12 131 ASN A O 1
ATOM 1021 N N . LEU A 1 132 ? -4.300 6.412 15.211 1.00 75.00 132 LEU A N 1
ATOM 1022 C CA . LEU A 1 132 ? -4.974 5.183 15.635 1.00 75.00 132 LEU A CA 1
ATOM 1023 C C . LEU A 1 132 ? -3.985 4.271 16.369 1.00 75.00 132 LEU A C 1
ATOM 1025 O O . LEU A 1 132 ? -2.786 4.344 16.140 1.00 75.00 132 LEU A O 1
ATOM 1029 N N . THR A 1 133 ? -4.446 3.375 17.233 1.00 71.75 133 THR A N 1
ATOM 1030 C CA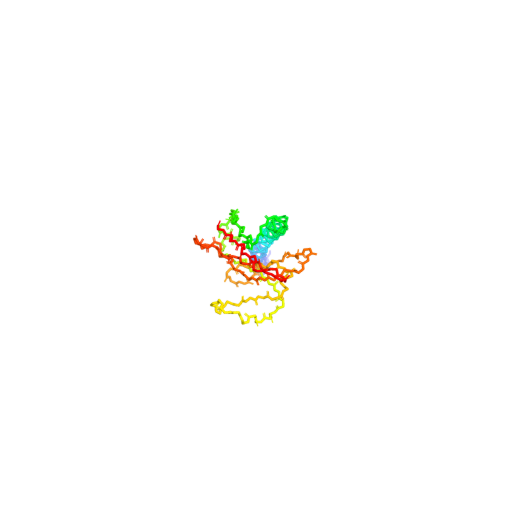 . THR A 1 133 ? -3.594 2.278 17.732 1.00 71.75 133 THR A CA 1
ATOM 1031 C C . THR A 1 133 ? -3.900 1.052 16.886 1.00 71.75 133 THR A C 1
ATOM 1033 O O . THR A 1 133 ? -5.046 0.858 16.503 1.00 71.75 133 THR A O 1
ATOM 1036 N N . GLY A 1 134 ? -2.925 0.222 16.528 1.00 68.25 134 GLY A N 1
ATOM 1037 C CA . GLY A 1 134 ? -3.204 -0.889 15.616 1.00 68.25 134 GLY A CA 1
ATOM 1038 C C . GLY A 1 134 ? -1.974 -1.487 14.969 1.00 68.25 134 GLY A C 1
ATOM 1039 O O . GLY A 1 134 ? -0.842 -1.118 15.256 1.00 68.25 134 GLY A O 1
ATOM 1040 N N . GLY A 1 135 ? -2.219 -2.417 14.062 1.00 72.38 135 GLY A N 1
ATOM 1041 C CA . GLY A 1 135 ? -1.191 -3.009 13.231 1.00 72.38 135 GLY A CA 1
ATOM 1042 C C . GLY A 1 135 ? -1.821 -3.903 12.180 1.00 72.38 135 GLY A C 1
ATOM 1043 O O . GLY A 1 135 ? -2.866 -4.521 12.396 1.00 72.38 135 GLY A O 1
ATOM 1044 N N . GLY A 1 136 ? -1.188 -3.966 11.020 1.00 73.19 136 GLY A N 1
ATOM 1045 C CA . GLY A 1 136 ? -1.694 -4.781 9.936 1.00 73.19 136 GLY A CA 1
ATOM 1046 C C . GLY A 1 136 ? -0.871 -4.645 8.679 1.00 73.19 136 GLY A C 1
ATOM 1047 O O . GLY A 1 136 ? -0.288 -3.592 8.410 1.00 73.19 136 GLY A O 1
ATOM 1048 N N . GLU A 1 137 ? -0.873 -5.722 7.909 1.00 79.06 137 GLU A N 1
ATOM 1049 C CA . GLU A 1 137 ? -0.308 -5.753 6.575 1.00 79.06 137 GLU A CA 1
ATOM 1050 C C . GLU A 1 137 ? -1.302 -6.425 5.627 1.00 79.06 137 GLU A C 1
ATOM 1052 O O . GLU A 1 137 ? -1.886 -7.469 5.928 1.00 79.06 137 GLU A O 1
ATOM 1057 N N . ILE A 1 138 ? -1.499 -5.802 4.472 1.00 81.44 138 ILE A N 1
ATOM 1058 C CA . ILE A 1 138 ? -2.248 -6.340 3.349 1.00 81.44 138 ILE A CA 1
ATOM 1059 C C . ILE A 1 138 ? -1.234 -6.718 2.280 1.00 81.44 138 ILE A C 1
ATOM 1061 O O . ILE A 1 138 ? -0.555 -5.862 1.712 1.00 81.44 138 ILE A O 1
ATOM 1065 N N . ASP A 1 139 ? -1.156 -8.006 1.994 1.00 85.44 139 ASP A N 1
ATOM 1066 C CA . ASP A 1 139 ? -0.429 -8.537 0.854 1.00 85.44 139 ASP A CA 1
ATOM 1067 C C . ASP A 1 139 ? -1.369 -8.623 -0.350 1.00 85.44 139 ASP A C 1
ATOM 1069 O O . ASP A 1 139 ? -2.329 -9.381 -0.305 1.00 85.44 139 ASP A O 1
ATOM 1073 N N . SER A 1 140 ? -1.073 -7.932 -1.455 1.00 85.12 140 SER A N 1
ATOM 1074 C CA . SER A 1 140 ? -1.949 -7.906 -2.639 1.00 85.12 140 SER A CA 1
ATOM 1075 C C . SER A 1 140 ? -2.195 -9.276 -3.300 1.00 85.12 140 SER A C 1
ATOM 1077 O O . SER A 1 140 ? -3.045 -9.400 -4.187 1.00 85.12 140 SER A O 1
ATOM 1079 N N . PHE A 1 141 ? -1.430 -10.302 -2.917 1.00 82.56 141 PHE A N 1
ATOM 1080 C CA . PHE A 1 141 ? -1.590 -11.693 -3.354 1.00 82.56 141 PHE A CA 1
ATOM 1081 C C . PHE A 1 141 ? -2.090 -12.634 -2.254 1.00 82.56 141 PHE A C 1
ATOM 1083 O O . PHE A 1 141 ? -2.366 -13.802 -2.544 1.00 82.56 141 PHE A O 1
ATOM 1090 N N . GLY A 1 142 ? -2.185 -12.152 -1.018 1.00 71.06 142 GLY A N 1
ATOM 1091 C CA . GLY A 1 142 ? -2.676 -12.925 0.106 1.00 71.06 142 GLY A CA 1
ATOM 1092 C C . GLY A 1 142 ? -4.138 -13.309 -0.098 1.00 71.06 142 GLY A C 1
ATOM 1093 O O . GLY A 1 142 ? -4.933 -12.565 -0.663 1.00 71.06 142 GLY A O 1
ATOM 1094 N N . THR A 1 143 ? -4.510 -14.502 0.357 1.00 65.94 143 THR A N 1
ATOM 1095 C CA . THR A 1 143 ? -5.925 -14.897 0.473 1.00 65.94 143 THR A CA 1
ATOM 1096 C C . THR A 1 143 ? -6.535 -14.460 1.801 1.00 65.94 143 THR A C 1
ATOM 1098 O O . THR A 1 143 ? -7.734 -14.615 2.003 1.00 65.94 143 THR A O 1
ATOM 1101 N N . ALA A 1 144 ? -5.701 -13.974 2.719 1.00 61.47 144 ALA A N 1
ATOM 1102 C CA . ALA A 1 144 ? -6.096 -13.414 3.994 1.00 61.47 144 ALA A CA 1
ATOM 1103 C C . ALA A 1 144 ? -5.360 -12.090 4.166 1.00 61.47 144 ALA A C 1
ATOM 1105 O O . ALA A 1 144 ? -4.128 -12.050 4.165 1.00 61.47 144 ALA A O 1
ATOM 1106 N N . HIS A 1 145 ? -6.127 -11.021 4.303 1.00 67.56 145 HIS A N 1
ATOM 1107 C CA . HIS A 1 145 ? -5.641 -9.736 4.760 1.00 67.56 145 HIS A CA 1
ATOM 1108 C C . HIS A 1 145 ? -6.019 -9.617 6.242 1.00 67.56 145 HIS A C 1
ATOM 1110 O O . HIS A 1 145 ? -7.018 -10.188 6.685 1.00 67.56 145 HIS A O 1
ATOM 1116 N N . TYR A 1 146 ? -5.179 -8.981 7.055 1.00 61.81 146 TYR A N 1
ATOM 1117 C CA . 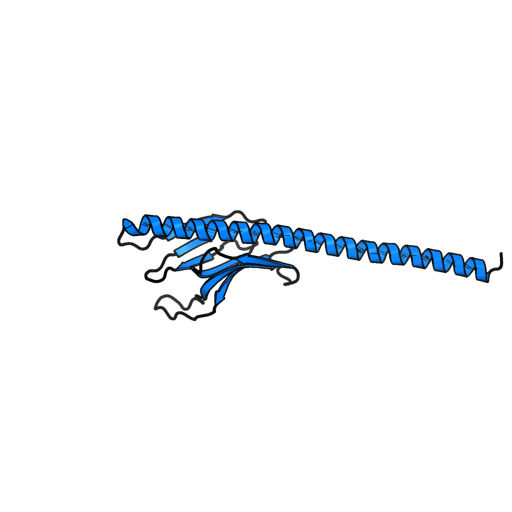TYR A 1 146 ? -5.493 -8.818 8.471 1.00 61.81 146 TYR A CA 1
ATOM 1118 C C . TYR A 1 146 ? -4.953 -7.496 8.988 1.00 61.81 146 TYR A C 1
ATOM 1120 O O . TYR A 1 146 ? -3.751 -7.234 8.953 1.00 61.81 146 TYR A O 1
ATOM 1128 N N . VAL A 1 147 ? -5.870 -6.653 9.455 1.00 64.44 147 VAL A N 1
ATOM 1129 C CA . VAL A 1 147 ? -5.571 -5.299 9.913 1.00 64.44 147 VAL A CA 1
ATOM 1130 C C . VAL A 1 147 ? -6.359 -5.016 11.172 1.00 64.44 147 VAL A C 1
ATOM 1132 O O . VAL A 1 147 ? -7.541 -4.721 11.083 1.00 64.44 147 VAL A O 1
ATOM 1135 N N . GLN A 1 148 ? -5.694 -5.060 12.324 1.00 61.00 148 GLN A N 1
ATOM 1136 C CA . GLN A 1 148 ? -6.300 -4.754 13.617 1.00 61.00 148 GLN A CA 1
ATOM 1137 C C . GLN A 1 148 ? -6.130 -3.274 13.956 1.00 61.00 148 GLN A C 1
ATOM 1139 O O . GLN A 1 148 ? -5.040 -2.721 13.809 1.00 61.00 148 GLN A O 1
ATOM 1144 N N . ILE A 1 149 ? -7.185 -2.639 14.469 1.00 63.56 149 ILE A N 1
ATOM 1145 C CA . ILE A 1 149 ? -7.172 -1.233 14.890 1.00 63.56 149 ILE A CA 1
ATOM 1146 C C . ILE A 1 149 ? -7.755 -1.154 16.295 1.00 63.56 149 ILE A C 1
ATOM 1148 O O . ILE A 1 149 ? -8.956 -1.302 16.467 1.00 63.56 149 ILE A O 1
ATOM 1152 N N . PHE A 1 150 ? -6.909 -0.881 17.279 1.00 58.69 150 PHE A N 1
ATOM 1153 C CA . PHE A 1 150 ? -7.245 -0.726 18.687 1.00 58.69 150 PHE A CA 1
ATOM 1154 C C . PHE A 1 150 ? -7.606 0.724 19.046 1.00 58.69 150 PHE A C 1
ATOM 1156 O O . PHE A 1 150 ? -7.108 1.687 18.459 1.00 58.69 150 PHE A O 1
ATOM 1163 N N . ARG A 1 151 ? -8.415 0.889 20.096 1.00 56.28 151 ARG A N 1
ATOM 1164 C CA . ARG A 1 151 ? -8.681 2.184 20.730 1.00 56.28 151 ARG A CA 1
ATOM 1165 C C . ARG A 1 151 ? -7.911 2.281 22.051 1.00 56.28 151 ARG A C 1
ATOM 1167 O O . ARG A 1 151 ? -7.737 1.285 22.750 1.00 56.28 151 ARG A O 1
ATOM 1174 N N . PHE A 1 152 ? -7.499 3.487 22.443 1.00 44.34 152 PHE A N 1
ATOM 1175 C CA . PHE A 1 152 ? -7.128 3.748 23.837 1.00 44.34 152 PHE A CA 1
ATOM 1176 C C . PHE A 1 152 ? -8.389 3.640 24.710 1.00 44.34 152 PHE A C 1
ATOM 1178 O O . PHE A 1 152 ? -9.255 4.510 24.630 1.00 44.34 152 PHE A O 1
ATOM 1185 N N . ASN A 1 153 ? -8.472 2.547 25.478 1.00 46.88 153 ASN A N 1
ATOM 1186 C CA . ASN A 1 153 ? -9.457 2.165 26.510 1.00 46.88 153 ASN A CA 1
ATOM 1187 C C . ASN A 1 153 ? -10.254 0.880 26.248 1.00 46.88 153 ASN A C 1
ATOM 1189 O O . ASN A 1 153 ? -10.883 0.432 27.190 1.00 46.88 153 ASN A O 1
ATOM 1193 N N . ASP A 1 154 ? -10.199 0.266 25.061 1.00 49.44 154 ASP A N 1
ATOM 1194 C CA . ASP A 1 154 ? -10.686 -1.105 24.821 1.00 49.44 154 ASP A CA 1
ATOM 1195 C C . ASP A 1 154 ? -10.309 -1.583 23.407 1.00 49.44 154 ASP A C 1
ATOM 1197 O O . ASP A 1 154 ? -10.084 -0.785 22.492 1.00 49.44 154 ASP A O 1
ATOM 1201 N N . THR A 1 155 ? -10.210 -2.901 23.225 1.00 49.84 155 THR A N 1
ATOM 1202 C CA . THR A 1 155 ? -9.786 -3.541 21.973 1.00 49.84 155 THR A CA 1
ATOM 1203 C C . THR A 1 155 ? -10.901 -3.421 20.930 1.00 49.84 155 THR A C 1
ATOM 1205 O O . THR A 1 155 ? -11.950 -4.038 21.060 1.00 49.84 155 THR A O 1
ATOM 1208 N N . LEU A 1 156 ? -10.687 -2.631 19.880 1.00 48.25 156 LEU A N 1
ATOM 1209 C CA . LEU A 1 156 ? -11.430 -2.769 18.629 1.00 48.25 156 LEU A CA 1
ATOM 1210 C C . LEU A 1 156 ? -10.621 -3.727 17.745 1.00 48.25 156 LEU A C 1
ATOM 1212 O O . LEU A 1 156 ? -9.394 -3.648 17.688 1.00 48.25 156 LEU A O 1
ATOM 1216 N N . VAL A 1 157 ? -11.291 -4.676 17.100 1.00 52.47 157 VAL A N 1
ATOM 1217 C CA . VAL A 1 157 ? -10.675 -5.523 16.074 1.00 52.47 157 VAL A CA 1
ATOM 1218 C C . VAL A 1 157 ? -11.369 -5.183 14.770 1.00 52.47 157 VAL A C 1
ATOM 1220 O O . VAL A 1 157 ? -12.549 -5.483 14.585 1.00 52.47 157 VAL A O 1
ATOM 1223 N N . VAL A 1 158 ? -10.642 -4.515 13.881 1.00 51.53 158 VAL A N 1
ATOM 1224 C CA . VAL A 1 158 ? -11.028 -4.454 12.475 1.00 51.53 158 VAL A CA 1
ATOM 1225 C C . VAL A 1 158 ? -10.445 -5.701 11.810 1.00 51.53 158 VAL A C 1
ATOM 1227 O O . VAL A 1 158 ? -9.376 -6.169 12.193 1.00 51.53 158 VAL A O 1
ATOM 1230 N N . ILE A 1 159 ? -11.175 -6.325 10.895 1.00 50.84 159 ILE A N 1
ATOM 1231 C CA . ILE A 1 159 ? -10.636 -7.398 10.056 1.00 50.84 159 ILE A CA 1
ATOM 1232 C C . ILE A 1 159 ? -10.916 -6.982 8.633 1.00 50.84 159 ILE A C 1
ATOM 1234 O O . ILE A 1 159 ? -12.072 -6.903 8.230 1.00 50.84 159 ILE A O 1
ATOM 1238 N N . ILE A 1 160 ? -9.857 -6.689 7.892 1.00 55.03 160 ILE A N 1
ATOM 1239 C CA . ILE A 1 160 ? -9.957 -6.400 6.471 1.00 55.03 160 I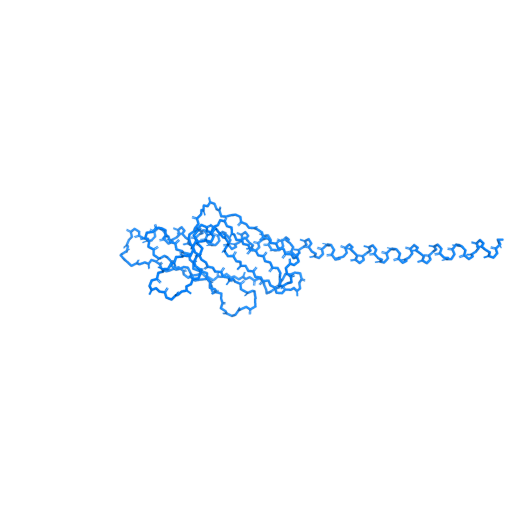LE A CA 1
ATOM 1240 C C . ILE A 1 160 ? -9.763 -7.726 5.737 1.00 55.03 160 ILE A C 1
ATOM 1242 O O . ILE A 1 160 ? -8.661 -8.238 5.821 1.00 55.03 160 ILE A O 1
ATOM 1246 N N . THR A 1 161 ? -10.781 -8.297 5.084 1.00 47.88 161 THR A N 1
ATOM 1247 C CA . THR A 1 161 ? -10.685 -9.556 4.305 1.00 47.88 161 THR A CA 1
ATOM 1248 C C . THR A 1 161 ? -10.748 -9.311 2.808 1.00 47.88 161 THR A C 1
ATOM 1250 O O . THR A 1 161 ? -11.785 -8.769 2.356 1.00 47.88 161 THR A O 1
#

pLDDT: mean 75.69, std 16.89, range [35.5, 95.31]

Radius of gyration: 24.29 Å; chains: 1; bounding box: 61×29×78 Å